Protein AF-A0A227IYL1-F1 (afdb_monomer)

Radius of gyration: 15.62 Å; Cα contacts (8 Å, |Δi|>4): 97; chains: 1; bounding box: 31×30×42 Å

Structure (mmCIF, N/CA/C/O backbone):
data_AF-A0A227IYL1-F1
#
_entry.id   AF-A0A227IYL1-F1
#
loop_
_atom_site.group_PDB
_atom_site.id
_atom_site.type_symbol
_atom_site.label_atom_id
_atom_site.label_alt_id
_atom_site.label_comp_id
_atom_site.label_asym_id
_atom_site.label_entity_id
_atom_site.label_seq_id
_atom_site.pdbx_PDB_ins_code
_atom_site.Cartn_x
_atom_site.Cartn_y
_atom_site.Cartn_z
_atom_site.occupancy
_atom_site.B_iso_or_equiv
_atom_sit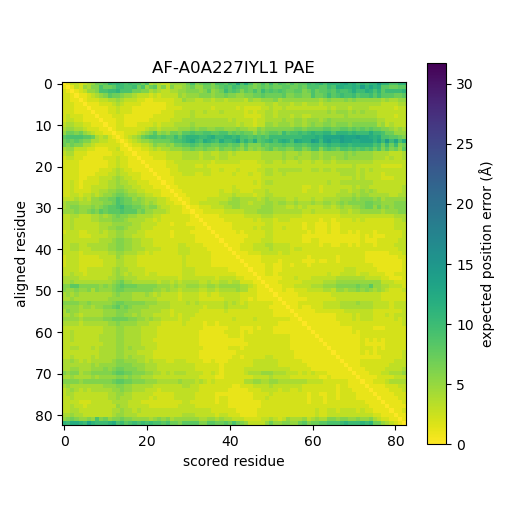e.auth_seq_id
_atom_site.auth_comp_id
_atom_site.auth_asym_id
_atom_site.auth_atom_id
_atom_site.pdbx_PDB_model_num
ATOM 1 N N . LEU A 1 1 ? 9.988 11.762 -2.849 1.00 82.62 1 LEU A N 1
ATOM 2 C CA . LEU A 1 1 ? 8.635 11.413 -3.337 1.00 82.62 1 LEU A CA 1
ATOM 3 C C . LEU A 1 1 ? 7.632 12.495 -2.969 1.00 82.62 1 LEU A C 1
ATOM 5 O O . LEU A 1 1 ? 7.233 13.208 -3.870 1.00 82.62 1 LEU A O 1
ATOM 9 N N . SER A 1 2 ? 7.329 12.735 -1.690 1.00 82.88 2 SER A N 1
ATOM 10 C CA . SER A 1 2 ? 6.275 13.691 -1.293 1.00 82.88 2 SER A CA 1
ATOM 11 C C . SER A 1 2 ? 6.481 15.151 -1.739 1.00 82.88 2 SER A C 1
ATOM 13 O O . SER A 1 2 ? 5.497 15.820 -2.006 1.00 82.88 2 SER A O 1
ATOM 15 N N . HIS A 1 3 ? 7.722 15.644 -1.880 1.00 87.31 3 HIS A N 1
ATOM 16 C CA . HIS A 1 3 ? 7.976 17.015 -2.369 1.00 87.31 3 HIS A CA 1
ATOM 17 C C . HIS A 1 3 ? 7.755 17.174 -3.882 1.00 87.31 3 HIS A C 1
ATOM 19 O O . HIS A 1 3 ? 7.252 18.193 -4.331 1.00 87.31 3 HIS A O 1
ATOM 25 N N . LYS A 1 4 ? 8.203 16.204 -4.688 1.00 91.94 4 LYS A N 1
ATOM 26 C CA . LYS A 1 4 ? 8.093 16.283 -6.156 1.00 91.94 4 LYS A CA 1
ATOM 27 C C . LYS A 1 4 ? 6.798 15.666 -6.684 1.00 91.94 4 LYS A C 1
ATOM 29 O O . LYS A 1 4 ? 6.388 15.994 -7.781 1.00 91.94 4 LYS A O 1
ATOM 34 N N . GLN A 1 5 ? 6.192 14.759 -5.918 1.00 96.44 5 GLN A N 1
ATOM 35 C 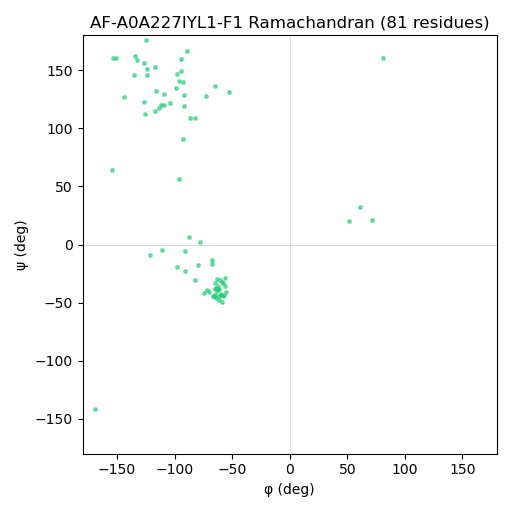CA . GLN A 1 5 ? 5.007 13.967 -6.266 1.00 96.44 5 GLN A CA 1
ATOM 36 C C . GLN A 1 5 ? 5.094 13.220 -7.603 1.00 96.44 5 GLN A C 1
ATOM 38 O O . GLN A 1 5 ? 4.081 12.780 -8.144 1.00 96.44 5 GLN A O 1
ATOM 43 N N . GLU A 1 6 ? 6.315 13.020 -8.097 1.00 97.44 6 GLU A N 1
ATOM 44 C CA . GLU A 1 6 ? 6.604 12.313 -9.333 1.00 97.44 6 GLU A CA 1
ATOM 45 C C . GLU A 1 6 ? 7.984 11.644 -9.294 1.00 97.44 6 GLU A C 1
ATOM 47 O O . GLU A 1 6 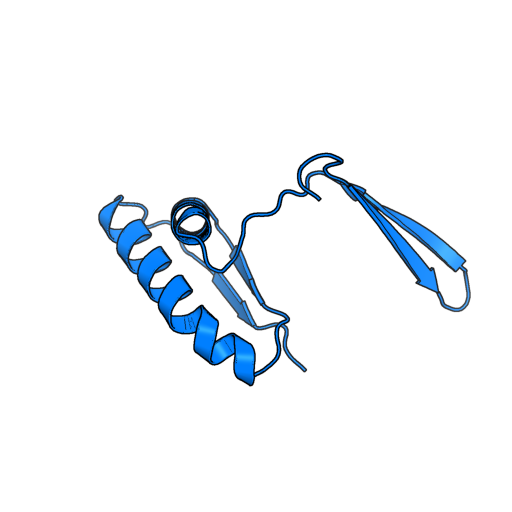? 8.860 12.016 -8.499 1.00 97.44 6 GLU A O 1
ATOM 52 N N . TYR A 1 7 ? 8.184 10.667 -10.176 1.00 96.88 7 TYR A N 1
ATOM 53 C CA . TYR A 1 7 ? 9.490 10.103 -10.515 1.00 96.88 7 TYR A CA 1
ATOM 54 C C . TYR A 1 7 ? 9.480 9.527 -11.937 1.00 96.88 7 TYR A C 1
ATOM 56 O O . TYR A 1 7 ? 8.429 9.252 -12.513 1.00 96.88 7 TYR A O 1
ATOM 64 N N . LYS A 1 8 ? 10.672 9.355 -12.515 1.00 97.31 8 LYS A N 1
ATOM 65 C CA . LYS A 1 8 ? 10.854 8.820 -13.870 1.00 97.31 8 LYS A CA 1
ATOM 66 C C . LYS A 1 8 ? 11.212 7.340 -13.819 1.00 97.31 8 LYS A C 1
ATOM 68 O O . LYS A 1 8 ? 12.102 6.952 -13.064 1.00 97.31 8 LYS A O 1
ATOM 73 N N . VAL A 1 9 ? 10.565 6.545 -14.661 1.00 97.69 9 VAL A N 1
ATOM 74 C CA . VAL A 1 9 ? 10.856 5.127 -14.879 1.00 97.69 9 VAL A CA 1
ATOM 75 C C . VAL A 1 9 ? 11.426 4.970 -16.279 1.00 97.69 9 VAL A C 1
ATOM 77 O O . VAL A 1 9 ? 10.778 5.304 -17.268 1.00 97.69 9 VAL A O 1
ATOM 80 N N . LYS A 1 10 ? 12.657 4.465 -16.370 1.00 97.38 10 LYS A N 1
ATOM 81 C CA . LYS A 1 10 ? 13.262 4.114 -17.654 1.00 97.38 10 LYS A CA 1
ATOM 82 C C . LYS A 1 10 ? 12.863 2.685 -18.006 1.00 97.38 10 LYS A C 1
ATOM 84 O O . LYS A 1 10 ? 13.348 1.743 -17.386 1.00 97.38 10 LYS A O 1
ATOM 89 N N . VAL A 1 11 ? 11.998 2.539 -19.001 1.00 96.75 11 VAL A N 1
ATOM 90 C CA . VAL A 1 11 ? 11.580 1.240 -19.530 1.00 96.75 11 VAL A CA 1
ATOM 91 C C . VAL A 1 11 ? 12.512 0.885 -20.683 1.00 96.75 11 VAL A C 1
ATOM 93 O O . VAL A 1 11 ? 12.617 1.630 -21.659 1.00 96.75 11 VAL A O 1
ATOM 96 N N . VAL A 1 12 ? 13.224 -0.231 -20.539 1.00 95.69 12 VAL A N 1
ATOM 97 C CA . VAL A 1 12 ? 14.213 -0.712 -21.509 1.00 95.69 12 VAL A CA 1
ATOM 98 C C . VAL A 1 12 ? 13.762 -2.046 -22.101 1.00 95.69 12 VAL A C 1
ATOM 100 O O . VAL A 1 12 ? 13.363 -2.949 -21.373 1.00 95.69 12 VAL A O 1
ATOM 103 N N . GLY A 1 13 ? 13.825 -2.158 -23.424 1.00 93.81 13 GLY A N 1
ATOM 104 C CA . GLY A 1 13 ? 13.486 -3.353 -24.195 1.00 93.81 13 GLY A CA 1
ATOM 105 C C . GLY A 1 13 ? 13.937 -3.171 -25.643 1.00 93.81 13 GLY A C 1
ATOM 106 O O . GLY A 1 13 ? 14.977 -2.558 -25.880 1.00 93.81 13 GLY A O 1
ATOM 107 N N . THR A 1 14 ? 13.145 -3.643 -26.610 1.00 94.56 14 THR A N 1
ATOM 108 C CA . THR A 1 14 ? 13.385 -3.367 -28.041 1.00 94.56 14 THR A CA 1
ATOM 109 C C . THR A 1 14 ? 13.436 -1.863 -28.328 1.00 94.56 14 THR A C 1
ATOM 111 O O . THR A 1 14 ? 14.250 -1.410 -29.126 1.00 94.56 14 THR A O 1
ATOM 114 N N . GLU A 1 15 ? 12.620 -1.085 -27.616 1.00 92.56 15 GLU A N 1
ATOM 115 C CA . GLU A 1 15 ? 12.682 0.373 -27.586 1.00 92.56 15 GLU A CA 1
ATOM 116 C C . GLU A 1 15 ? 13.005 0.860 -26.169 1.00 92.56 15 GLU A C 1
ATOM 118 O O . GLU A 1 15 ? 12.698 0.201 -25.171 1.00 92.56 15 GLU A O 1
ATOM 123 N N . CYS A 1 16 ? 13.634 2.031 -26.075 1.00 95.25 16 CYS A N 1
ATOM 124 C CA . CYS A 1 16 ? 13.939 2.679 -24.805 1.00 95.25 16 CYS A CA 1
ATOM 125 C C . CYS A 1 16 ? 13.051 3.910 -24.636 1.00 95.25 16 CYS A C 1
ATOM 127 O O . CYS A 1 16 ? 13.154 4.856 -25.415 1.00 95.25 16 CYS A O 1
ATOM 129 N N . LYS A 1 17 ? 12.243 3.936 -23.573 1.00 97.12 17 LYS A N 1
ATOM 130 C CA . LYS A 1 17 ? 11.394 5.083 -23.232 1.00 97.12 17 LYS A CA 1
ATOM 131 C C . LYS A 1 17 ? 11.502 5.459 -21.759 1.00 97.12 17 LYS A C 1
ATOM 133 O O . LYS A 1 17 ? 11.926 4.663 -20.920 1.00 97.12 17 LYS A O 1
ATOM 138 N N . ILE A 1 18 ? 11.139 6.699 -21.451 1.00 97.88 18 ILE A N 1
ATOM 139 C CA . ILE A 1 18 ? 11.044 7.196 -20.080 1.00 97.88 18 ILE A CA 1
ATOM 140 C C . ILE A 1 18 ? 9.589 7.562 -19.823 1.00 97.88 18 ILE A C 1
ATOM 142 O O . ILE A 1 18 ? 9.081 8.504 -20.427 1.00 97.88 18 ILE A O 1
ATOM 146 N N . ASP A 1 19 ? 8.958 6.838 -18.906 1.00 97.50 19 ASP A N 1
ATOM 147 C CA . ASP A 1 19 ? 7.612 7.131 -18.427 1.00 97.50 19 ASP A CA 1
ATOM 148 C C . ASP A 1 19 ? 7.713 7.940 -17.122 1.00 97.50 19 ASP A C 1
ATOM 150 O O . ASP A 1 19 ? 8.582 7.688 -16.280 1.00 97.50 19 ASP A O 1
ATOM 154 N N . THR A 1 20 ? 6.834 8.925 -16.936 1.00 97.88 20 THR A N 1
ATOM 155 C CA . THR A 1 20 ? 6.761 9.707 -15.692 1.00 97.88 20 THR A CA 1
ATOM 156 C C . THR A 1 20 ? 5.563 9.244 -14.877 1.00 97.88 20 THR A C 1
ATOM 158 O O . THR A 1 20 ? 4.427 9.328 -15.337 1.00 97.88 20 THR A O 1
ATOM 161 N N . VAL A 1 21 ? 5.814 8.792 -13.650 1.00 97.81 21 VAL A N 1
ATOM 162 C CA . VAL A 1 21 ? 4.774 8.471 -12.668 1.00 97.81 21 VAL A CA 1
ATOM 163 C C . VAL A 1 21 ? 4.513 9.717 -11.834 1.00 97.81 21 VAL A C 1
ATOM 165 O O . VAL A 1 21 ? 5.460 10.301 -11.313 1.00 97.81 21 VAL A O 1
ATOM 168 N N . THR A 1 22 ? 3.251 10.120 -11.702 1.00 97.81 22 THR A N 1
ATOM 169 C CA . THR A 1 22 ? 2.817 11.337 -10.992 1.00 97.81 22 THR A CA 1
ATOM 170 C C . THR A 1 22 ? 1.778 11.009 -9.914 1.00 97.81 22 THR A C 1
ATOM 172 O O . THR A 1 22 ? 1.355 9.862 -9.786 1.00 97.81 22 THR A O 1
ATOM 175 N N . HIS A 1 23 ? 1.366 12.013 -9.132 1.00 96.19 23 HIS A N 1
ATOM 176 C CA . HIS A 1 23 ? 0.378 11.894 -8.048 1.00 96.19 23 HIS A CA 1
ATOM 177 C C . HIS A 1 23 ? 0.787 10.928 -6.931 1.00 96.19 23 HIS A C 1
ATOM 179 O O . HIS A 1 23 ? -0.052 10.303 -6.284 1.00 96.19 23 HIS A O 1
ATOM 185 N N . VAL A 1 24 ? 2.091 10.833 -6.664 1.00 96.25 24 VAL A N 1
ATOM 186 C CA . VAL A 1 24 ? 2.609 9.972 -5.599 1.00 96.25 24 VAL A CA 1
ATOM 187 C C . VAL A 1 24 ? 2.875 10.750 -4.317 1.00 96.25 24 VAL A C 1
ATOM 189 O O . VAL A 1 24 ? 3.295 11.906 -4.314 1.00 96.25 24 VAL A O 1
ATOM 192 N N . THR A 1 25 ? 2.666 10.085 -3.191 1.00 95.44 25 THR A N 1
ATOM 193 C CA . THR A 1 25 ? 3.048 10.565 -1.864 1.00 95.44 25 THR A CA 1
ATOM 194 C C . THR A 1 25 ? 3.720 9.425 -1.113 1.00 95.44 25 THR A C 1
ATOM 196 O O . THR A 1 25 ? 3.603 8.266 -1.501 1.00 95.44 25 THR A O 1
ATOM 199 N N . ALA A 1 26 ? 4.447 9.746 -0.052 1.00 94.69 26 ALA A N 1
ATOM 200 C CA . ALA A 1 26 ? 5.086 8.758 0.799 1.00 94.69 26 ALA A CA 1
ATOM 201 C C . ALA A 1 26 ? 4.866 9.104 2.270 1.00 94.69 26 ALA A C 1
ATOM 203 O O . ALA A 1 26 ? 4.839 10.278 2.649 1.00 94.69 26 ALA A O 1
ATOM 204 N N . VAL A 1 27 ? 4.739 8.055 3.073 1.00 94.00 27 VAL A N 1
ATOM 205 C CA . VAL A 1 27 ? 4.770 8.083 4.537 1.00 94.00 27 VAL A CA 1
ATOM 206 C C . VAL A 1 27 ? 5.810 7.075 5.009 1.00 94.00 27 VAL A C 1
ATOM 208 O O . VAL A 1 27 ? 6.149 6.146 4.273 1.00 94.00 27 VAL A O 1
ATOM 211 N N . ASN A 1 28 ? 6.346 7.268 6.212 1.00 90.00 28 ASN A N 1
ATOM 212 C CA . ASN A 1 28 ? 7.256 6.298 6.804 1.00 90.00 28 ASN A CA 1
ATOM 213 C C . ASN A 1 28 ? 6.453 5.064 7.246 1.00 90.00 28 ASN A C 1
ATOM 215 O O . ASN A 1 28 ? 5.473 5.193 7.968 1.00 90.00 28 ASN A O 1
ATOM 219 N N . SER A 1 29 ? 6.863 3.863 6.835 1.00 84.44 29 SER A N 1
ATOM 220 C CA . SER A 1 29 ? 6.185 2.617 7.223 1.00 84.44 29 SER A CA 1
ATOM 221 C C . SER A 1 29 ? 6.317 2.286 8.713 1.00 84.44 29 SER A C 1
ATOM 223 O O . SER A 1 29 ? 5.566 1.457 9.219 1.00 84.44 29 SER A O 1
ATOM 225 N N . ALA A 1 30 ? 7.271 2.910 9.409 1.00 82.12 30 ALA A N 1
ATOM 226 C CA . ALA A 1 30 ? 7.458 2.792 10.851 1.00 82.12 30 ALA A CA 1
ATOM 227 C C . ALA A 1 30 ? 6.693 3.858 11.659 1.00 82.12 30 ALA A C 1
ATOM 229 O O . ALA A 1 30 ? 6.731 3.804 12.887 1.00 82.12 30 ALA A O 1
ATOM 230 N N . SER A 1 31 ? 6.035 4.834 11.014 1.00 88.38 31 SER A N 1
ATOM 231 C CA . SER A 1 31 ? 5.180 5.805 11.710 1.00 88.38 31 SER A CA 1
ATOM 232 C C . SER A 1 31 ? 3.720 5.358 11.718 1.00 88.38 31 SER A C 1
ATOM 234 O O . SER A 1 31 ? 3.288 4.565 10.884 1.00 88.38 31 SER A O 1
ATOM 236 N N . GLU A 1 32 ? 2.933 5.906 12.643 1.00 89.00 32 GLU A N 1
ATOM 237 C CA . GLU A 1 32 ? 1.487 5.659 12.722 1.00 89.00 32 GLU A CA 1
ATOM 238 C C . GLU A 1 32 ? 0.721 6.257 11.521 1.00 89.00 32 GLU A C 1
ATOM 240 O O . GLU A 1 32 ? -0.418 5.875 11.262 1.00 89.00 32 GLU A O 1
ATOM 245 N N . ASP A 1 33 ? 1.352 7.127 10.720 1.00 92.94 33 ASP A N 1
ATOM 246 C CA . ASP A 1 33 ? 0.719 7.755 9.550 1.00 92.94 33 ASP A CA 1
ATOM 247 C C . ASP A 1 33 ? 0.205 6.719 8.543 1.00 92.94 33 ASP A C 1
ATOM 249 O O . ASP A 1 33 ? -0.802 6.939 7.871 1.00 92.94 33 ASP A O 1
ATOM 253 N N . VAL A 1 34 ? 0.884 5.574 8.418 1.00 94.19 34 VAL A N 1
ATOM 254 C CA . VAL A 1 34 ? 0.464 4.500 7.508 1.00 94.19 34 VAL A CA 1
ATOM 255 C C . VAL A 1 34 ? -0.873 3.883 7.927 1.00 94.19 34 VAL A C 1
ATOM 257 O O . VAL A 1 34 ? -1.680 3.539 7.066 1.00 94.19 34 VAL A O 1
ATOM 260 N N . ILE A 1 35 ? -1.154 3.811 9.231 1.00 95.31 35 ILE A N 1
ATOM 261 C CA . ILE A 1 35 ? -2.416 3.287 9.766 1.00 95.31 35 ILE A CA 1
ATOM 262 C C . ILE A 1 35 ? -3.556 4.215 9.338 1.00 95.31 35 ILE A C 1
ATOM 264 O O . ILE A 1 35 ? -4.563 3.745 8.811 1.00 95.31 35 ILE A O 1
ATOM 268 N N . ASP A 1 36 ? -3.358 5.533 9.431 1.00 95.50 36 ASP A N 1
ATOM 269 C CA . ASP A 1 36 ? -4.335 6.525 8.962 1.00 95.50 36 ASP A CA 1
ATOM 270 C C . ASP A 1 36 ? -4.574 6.469 7.447 1.00 95.50 36 ASP A C 1
ATOM 272 O O . ASP A 1 36 ? -5.673 6.775 6.975 1.00 95.50 36 ASP A O 1
ATOM 276 N N . ARG A 1 37 ? -3.570 6.055 6.663 1.00 96.31 37 ARG A N 1
ATOM 277 C CA . ARG A 1 37 ? -3.739 5.825 5.218 1.00 96.31 37 ARG A CA 1
ATOM 278 C C . ARG A 1 37 ? -4.562 4.575 4.925 1.00 96.31 37 ARG A C 1
ATOM 280 O O . ARG A 1 37 ? -5.397 4.620 4.020 1.00 96.31 37 ARG A O 1
ATOM 287 N N . ILE A 1 38 ? -4.375 3.494 5.682 1.00 96.75 38 ILE A N 1
ATOM 288 C CA . ILE A 1 38 ? -5.124 2.238 5.502 1.00 96.75 38 ILE A CA 1
ATOM 289 C C . ILE A 1 38 ? -6.621 2.447 5.771 1.00 96.75 38 ILE A C 1
ATOM 291 O O . ILE A 1 38 ? -7.460 1.934 5.029 1.00 96.75 38 ILE A O 1
ATOM 295 N N . VAL A 1 39 ? -6.972 3.284 6.753 1.00 97.44 39 VAL A N 1
ATOM 296 C CA . VAL A 1 39 ? -8.372 3.641 7.061 1.00 97.44 39 VAL A CA 1
ATOM 297 C C . VAL A 1 39 ? -9.120 4.218 5.851 1.00 97.44 39 VAL A C 1
ATOM 299 O O . VAL A 1 39 ? -10.331 4.041 5.748 1.00 97.44 39 VAL A O 1
ATOM 302 N N . LYS A 1 40 ? -8.418 4.880 4.923 1.00 96.12 40 LYS A N 1
ATOM 303 C CA . LYS A 1 40 ? -9.015 5.627 3.798 1.00 96.12 40 LYS A CA 1
ATOM 304 C C . LYS A 1 40 ? -8.784 5.002 2.419 1.00 96.12 40 LYS A C 1
ATOM 306 O O . LYS A 1 40 ? -9.261 5.542 1.433 1.00 96.12 40 LYS A O 1
ATOM 311 N N . THR A 1 41 ? -8.007 3.928 2.338 1.00 96.50 41 THR A N 1
ATOM 312 C CA . THR A 1 41 ? -7.539 3.338 1.072 1.00 96.50 41 THR A CA 1
ATOM 313 C C . THR A 1 41 ? -8.452 2.208 0.603 1.00 96.50 41 THR A C 1
ATOM 315 O O . THR A 1 41 ? -8.992 1.492 1.434 1.00 96.50 41 THR A O 1
ATOM 318 N N . ASP A 1 42 ? -8.577 1.986 -0.702 1.00 97.69 42 ASP A N 1
ATOM 319 C CA . ASP A 1 42 ? -9.396 0.888 -1.250 1.00 97.69 42 ASP A CA 1
ATOM 320 C C . ASP A 1 42 ? -8.574 -0.363 -1.618 1.00 97.69 42 ASP A C 1
ATOM 322 O O . ASP A 1 42 ? -9.102 -1.472 -1.732 1.00 97.69 42 ASP A O 1
ATOM 326 N N . LEU A 1 43 ? -7.259 -0.195 -1.784 1.00 97.69 43 LEU A N 1
ATOM 327 C CA . LEU A 1 43 ? -6.328 -1.239 -2.202 1.00 97.69 43 LEU A CA 1
ATOM 328 C C . LEU A 1 43 ? -4.971 -1.094 -1.506 1.00 97.69 43 LEU A C 1
ATOM 330 O O . LEU A 1 43 ? -4.324 -0.053 -1.603 1.00 97.69 43 LEU A O 1
ATOM 334 N N . VAL A 1 44 ? -4.500 -2.167 -0.875 1.00 97.38 44 VAL A N 1
ATOM 335 C CA . VAL A 1 44 ? -3.130 -2.271 -0.355 1.00 97.38 44 VAL A CA 1
ATOM 336 C C . VAL A 1 44 ? -2.340 -3.256 -1.212 1.00 97.38 44 VAL A C 1
ATOM 338 O O . VAL A 1 44 ? -2.776 -4.384 -1.429 1.00 97.38 44 VAL A O 1
ATOM 341 N N . THR A 1 45 ? -1.157 -2.851 -1.672 1.00 97.31 45 THR A N 1
ATOM 342 C CA . THR A 1 45 ? -0.218 -3.725 -2.391 1.00 97.31 45 THR A CA 1
ATOM 343 C C . THR A 1 45 ? 1.144 -3.750 -1.708 1.00 97.31 45 THR A C 1
ATOM 345 O O . THR A 1 45 ? 1.575 -2.717 -1.191 1.00 97.31 45 THR A O 1
ATOM 348 N N . THR A 1 46 ? 1.850 -4.882 -1.740 1.00 96.00 46 THR A N 1
ATOM 349 C CA . THR A 1 46 ? 3.219 -5.002 -1.193 1.00 96.00 46 THR A CA 1
ATOM 350 C C . THR A 1 46 ? 4.207 -5.510 -2.238 1.00 96.00 46 THR A C 1
ATOM 352 O O . THR A 1 46 ? 3.812 -6.215 -3.158 1.00 96.00 46 THR A O 1
ATOM 355 N N . ALA A 1 47 ? 5.473 -5.120 -2.098 1.00 96.38 47 ALA A N 1
ATOM 356 C CA . ALA A 1 47 ? 6.618 -5.639 -2.850 1.00 96.38 47 ALA A CA 1
ATOM 357 C C . ALA A 1 47 ? 7.885 -5.434 -1.996 1.00 96.38 47 ALA A C 1
ATOM 359 O O . ALA A 1 47 ? 8.723 -4.579 -2.289 1.00 96.38 47 ALA A O 1
ATOM 360 N N . VAL A 1 48 ? 7.944 -6.109 -0.844 1.00 94.62 48 VAL A N 1
ATOM 361 C CA . VAL A 1 48 ? 8.926 -5.847 0.231 1.00 94.62 48 VAL A CA 1
ATOM 362 C C . VAL A 1 48 ? 9.801 -7.055 0.598 1.00 94.62 48 VAL A C 1
ATOM 364 O O . VAL A 1 48 ? 10.769 -6.913 1.344 1.00 94.62 48 VAL A O 1
ATOM 367 N N . GLY A 1 49 ? 9.492 -8.235 0.068 1.00 94.69 49 GLY A N 1
ATOM 368 C CA . GLY A 1 49 ? 10.101 -9.518 0.403 1.00 94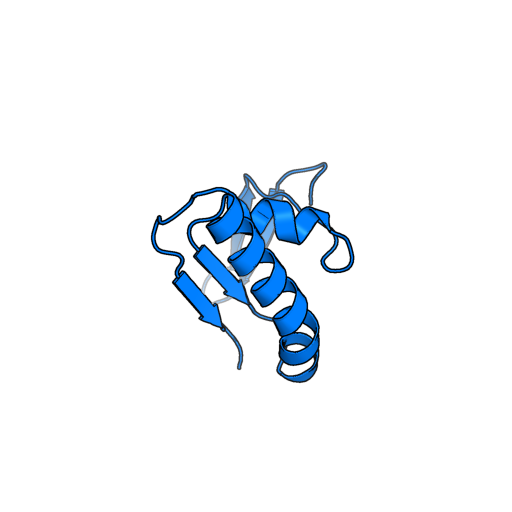.69 49 GLY A CA 1
ATOM 369 C C . GLY A 1 49 ? 9.537 -10.149 1.687 1.00 94.69 49 GLY A C 1
ATOM 370 O O . GLY A 1 49 ? 8.985 -9.453 2.546 1.00 94.69 49 GLY A O 1
ATOM 371 N N . PRO A 1 50 ? 9.712 -11.472 1.880 1.00 89.31 50 PRO A N 1
ATOM 372 C CA . PRO A 1 50 ? 9.057 -12.226 2.956 1.00 89.31 50 PRO A CA 1
ATOM 373 C C . PRO A 1 50 ? 9.434 -11.740 4.363 1.00 89.31 50 PRO A C 1
ATOM 375 O O . PRO A 1 50 ? 8.574 -11.647 5.235 1.00 89.31 50 PRO A O 1
ATOM 378 N N . ASN A 1 51 ? 10.698 -11.360 4.577 1.00 92.12 51 ASN A N 1
ATOM 379 C CA . ASN A 1 51 ? 11.173 -10.883 5.881 1.00 92.12 51 ASN A CA 1
ATOM 380 C C . ASN A 1 51 ? 10.500 -9.572 6.304 1.00 92.12 51 ASN A C 1
ATOM 382 O O . ASN A 1 51 ? 10.210 -9.373 7.479 1.00 92.12 51 ASN A O 1
ATOM 386 N N . VAL A 1 52 ? 10.270 -8.660 5.356 1.00 93.19 52 VAL A N 1
ATOM 387 C CA . VAL A 1 52 ? 9.636 -7.370 5.651 1.00 93.19 52 VAL A CA 1
ATOM 388 C C . VAL A 1 52 ? 8.120 -7.519 5.702 1.00 93.19 52 VAL A C 1
ATOM 390 O O . VAL A 1 52 ? 7.479 -6.817 6.482 1.00 93.19 52 VAL A O 1
ATOM 393 N N . LEU A 1 53 ? 7.548 -8.453 4.935 1.00 92.50 53 LEU A N 1
ATOM 394 C CA . LEU A 1 53 ? 6.113 -8.724 4.943 1.00 92.50 53 LEU A CA 1
ATOM 395 C C . LEU A 1 53 ? 5.611 -9.089 6.350 1.00 92.50 53 LEU A C 1
ATOM 397 O O . LEU A 1 53 ? 4.609 -8.534 6.800 1.00 92.50 53 LEU A O 1
ATOM 401 N N . ASP A 1 54 ? 6.348 -9.934 7.080 1.00 90.69 54 ASP A N 1
ATOM 402 C CA . ASP A 1 54 ? 6.028 -10.283 8.475 1.00 90.69 54 ASP A CA 1
ATOM 403 C C . ASP A 1 54 ? 6.072 -9.059 9.412 1.00 90.69 54 ASP A C 1
ATOM 405 O O . ASP A 1 54 ? 5.201 -8.864 10.265 1.00 90.69 54 ASP A O 1
ATOM 409 N N . ILE A 1 55 ? 7.039 -8.159 9.199 1.00 89.81 55 ILE A N 1
ATOM 410 C CA . ILE A 1 55 ? 7.176 -6.922 9.980 1.00 89.81 55 ILE A CA 1
ATOM 411 C C . ILE A 1 55 ? 5.964 -6.004 9.761 1.00 89.81 55 ILE A C 1
ATOM 413 O O . ILE A 1 55 ? 5.405 -5.476 10.726 1.00 89.81 55 ILE A O 1
ATOM 417 N N . ILE A 1 56 ? 5.535 -5.813 8.509 1.00 92.00 56 ILE A N 1
ATOM 418 C CA . ILE A 1 56 ? 4.436 -4.891 8.180 1.00 92.00 56 ILE A CA 1
ATOM 419 C C . ILE A 1 56 ? 3.046 -5.484 8.438 1.00 92.00 56 ILE A C 1
ATOM 421 O O . ILE A 1 56 ? 2.088 -4.721 8.570 1.00 92.00 56 ILE A O 1
ATOM 425 N N . ALA A 1 57 ? 2.917 -6.809 8.577 1.00 92.44 57 ALA A N 1
ATOM 426 C CA . ALA A 1 57 ? 1.640 -7.479 8.829 1.00 92.44 57 ALA A CA 1
ATOM 427 C C . ALA A 1 57 ? 0.927 -6.931 10.078 1.00 92.44 57 ALA A C 1
ATOM 429 O O . ALA A 1 57 ? -0.278 -6.675 10.049 1.00 92.44 57 ALA A O 1
ATOM 430 N N . LYS A 1 58 ? 1.675 -6.658 11.157 1.00 92.50 58 LYS A N 1
ATOM 431 C CA . LYS A 1 58 ? 1.128 -6.065 12.394 1.00 92.50 58 LYS A CA 1
ATOM 432 C C . LYS A 1 58 ? 0.562 -4.667 12.164 1.00 92.50 58 LYS A C 1
ATOM 434 O O . LYS A 1 58 ? -0.481 -4.321 12.713 1.00 92.50 58 LYS A O 1
ATOM 439 N N . THR A 1 59 ? 1.239 -3.864 11.354 1.00 93.81 59 THR A N 1
ATOM 440 C CA . THR A 1 59 ? 0.803 -2.508 11.016 1.00 93.81 59 THR A CA 1
ATOM 441 C C . THR A 1 59 ? -0.439 -2.529 10.128 1.00 93.81 59 THR A C 1
ATOM 443 O O . THR A 1 59 ? -1.373 -1.766 10.367 1.00 93.81 59 THR A O 1
ATOM 446 N N . ILE A 1 60 ? -0.496 -3.450 9.159 1.00 95.31 60 ILE A N 1
ATOM 447 C CA . ILE A 1 60 ? -1.680 -3.662 8.319 1.00 95.31 60 ILE A CA 1
ATOM 448 C C . ILE A 1 60 ? -2.878 -4.075 9.180 1.00 95.31 60 ILE A C 1
ATOM 450 O O . ILE A 1 60 ? -3.939 -3.464 9.077 1.00 95.31 60 ILE A O 1
ATOM 454 N N . ALA A 1 61 ? -2.695 -5.041 10.085 1.00 95.88 61 ALA A N 1
ATOM 455 C CA . ALA A 1 61 ? -3.744 -5.488 11.000 1.00 95.88 61 ALA A CA 1
ATOM 456 C C . ALA A 1 61 ? -4.284 -4.342 11.876 1.00 95.88 61 ALA A C 1
ATOM 458 O O . ALA A 1 61 ? -5.498 -4.172 11.980 1.00 95.88 61 ALA A O 1
ATOM 459 N N . LYS A 1 62 ? -3.401 -3.504 12.442 1.00 96.06 62 LYS A N 1
ATOM 460 C CA . LYS A 1 62 ? -3.800 -2.291 13.182 1.00 96.06 62 LYS A CA 1
ATOM 461 C C . LYS A 1 62 ? -4.593 -1.312 12.310 1.00 96.06 62 LYS A C 1
ATOM 463 O O . LYS A 1 62 ? -5.596 -0.770 12.763 1.00 96.06 62 LYS A O 1
ATOM 468 N N . GLY A 1 63 ? -4.164 -1.102 11.065 1.00 96.8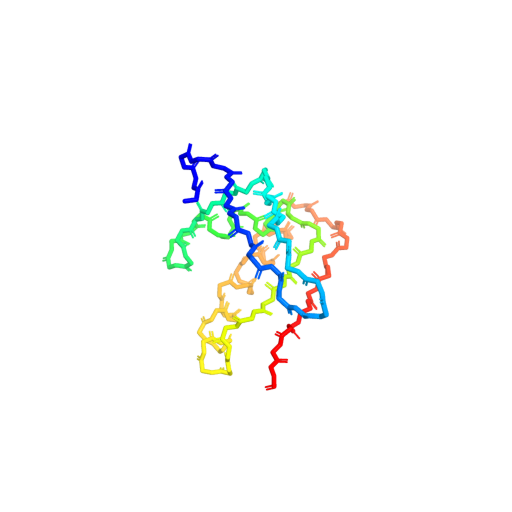1 63 GLY A N 1
ATOM 469 C CA . GLY A 1 63 ? -4.873 -0.271 10.088 1.00 96.81 63 GLY A CA 1
ATOM 470 C C . GLY A 1 63 ? -6.286 -0.768 9.796 1.00 96.81 63 GLY A C 1
ATOM 471 O O . GLY A 1 63 ? -7.218 0.031 9.779 1.00 96.81 63 GLY A O 1
ATOM 472 N N . ILE A 1 64 ? -6.458 -2.080 9.619 1.00 97.50 64 ILE A N 1
ATOM 473 C CA . ILE A 1 64 ? -7.767 -2.707 9.386 1.00 97.50 64 ILE A CA 1
ATOM 474 C C . ILE A 1 64 ? -8.663 -2.574 10.620 1.00 97.50 64 ILE A C 1
ATOM 476 O O . ILE A 1 64 ? -9.824 -2.196 10.485 1.00 97.50 64 ILE A O 1
ATOM 480 N N . ALA A 1 65 ? -8.129 -2.823 11.820 1.00 97.81 65 ALA A N 1
ATOM 481 C CA . ALA A 1 65 ? -8.881 -2.651 13.062 1.00 97.81 65 ALA A CA 1
ATOM 482 C C . ALA A 1 65 ? -9.379 -1.204 13.212 1.00 97.81 65 ALA A C 1
ATOM 484 O O . ALA A 1 65 ? -10.576 -0.976 13.372 1.00 97.81 65 ALA A O 1
ATOM 485 N N . LYS A 1 66 ? -8.489 -0.218 13.028 1.00 97.88 66 LYS A N 1
ATOM 486 C CA . LYS A 1 66 ? -8.851 1.206 13.069 1.00 97.88 66 LYS A CA 1
ATOM 487 C C . LYS A 1 66 ? -9.851 1.588 11.974 1.00 97.88 66 LYS A C 1
ATOM 489 O O . LYS A 1 66 ? -10.712 2.435 12.191 1.00 97.88 66 LYS A O 1
ATOM 494 N N . ARG A 1 67 ? -9.749 0.978 10.787 1.00 98.19 67 ARG A N 1
ATOM 495 C CA . ARG A 1 67 ? -10.697 1.191 9.683 1.00 98.19 67 ARG A CA 1
ATOM 496 C C . ARG A 1 67 ? -12.109 0.764 10.081 1.00 98.19 67 ARG A C 1
ATOM 498 O O . ARG A 1 67 ? -13.049 1.514 9.836 1.00 98.19 67 ARG A O 1
ATOM 505 N N . PHE A 1 68 ? -12.231 -0.395 10.724 1.00 97.31 68 PHE A N 1
ATOM 506 C CA . PHE A 1 68 ? -13.502 -0.904 11.232 1.00 97.31 68 PHE A CA 1
ATOM 507 C C . PHE A 1 68 ? -14.054 -0.034 12.372 1.00 97.31 68 PHE A C 1
ATOM 509 O O . PHE A 1 68 ? -15.218 0.348 12.347 1.00 97.3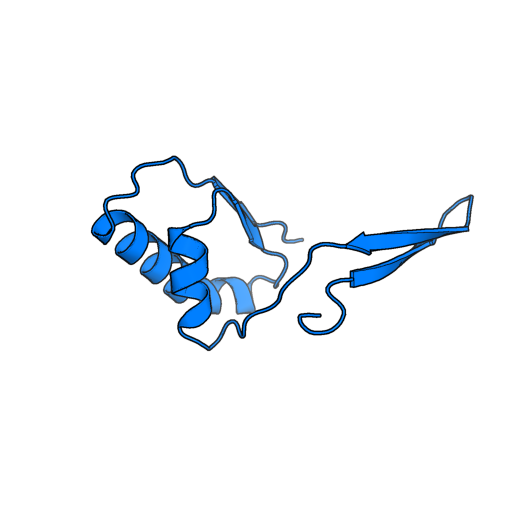1 68 PHE A O 1
ATOM 516 N N . GLU A 1 69 ? -13.209 0.371 13.327 1.00 97.88 69 GLU A N 1
ATOM 517 C CA . GLU A 1 69 ? -13.588 1.301 14.408 1.00 97.88 69 GLU A CA 1
ATOM 518 C C . GLU A 1 69 ? -14.088 2.656 13.882 1.00 97.88 69 GLU A C 1
ATOM 520 O O . GLU A 1 69 ? -14.961 3.278 14.484 1.00 97.88 69 GLU A O 1
ATOM 525 N N . ALA A 1 70 ? -13.562 3.106 12.740 1.00 97.62 70 ALA A N 1
ATOM 526 C CA . ALA A 1 70 ? -14.005 4.319 12.059 1.00 97.62 70 ALA A CA 1
ATOM 527 C C . ALA A 1 70 ? -15.321 4.146 11.268 1.00 97.62 70 ALA A C 1
ATOM 529 O O . ALA A 1 70 ? -15.750 5.092 10.606 1.00 97.62 70 ALA A O 1
ATOM 530 N N . GLY A 1 71 ? -15.950 2.965 11.308 1.00 97.88 71 GLY A N 1
ATOM 531 C CA . GLY A 1 71 ? -17.197 2.663 10.599 1.00 97.88 71 GLY A CA 1
ATOM 532 C C . GLY A 1 71 ? -17.035 2.545 9.082 1.00 97.88 71 GLY A C 1
ATOM 533 O O . GLY A 1 71 ? -18.000 2.738 8.344 1.00 97.88 71 GLY A O 1
ATOM 534 N N . ASN A 1 72 ? -15.816 2.293 8.594 1.00 98.06 72 ASN A N 1
ATOM 535 C CA . ASN A 1 72 ? -15.568 2.113 7.169 1.00 98.06 72 ASN A CA 1
ATOM 536 C C . ASN A 1 72 ? -15.654 0.630 6.780 1.00 98.06 72 ASN A C 1
ATOM 538 O O . ASN A 1 72 ? -14.648 -0.082 6.763 1.00 98.06 72 ASN A O 1
ATOM 542 N N . ASP A 1 73 ? -16.860 0.213 6.396 1.00 96.25 73 ASP A N 1
ATOM 543 C CA . ASP A 1 73 ? -17.173 -1.147 5.938 1.00 96.25 73 ASP A CA 1
ATOM 544 C C . ASP A 1 73 ? -16.951 -1.356 4.427 1.00 96.25 73 ASP A C 1
ATOM 546 O O . ASP A 1 73 ? -17.302 -2.403 3.876 1.00 96.25 73 ASP A O 1
ATOM 550 N N . ALA A 1 74 ? -16.385 -0.369 3.719 1.00 97.94 74 ALA A N 1
ATOM 551 C CA . ALA A 1 74 ? -16.103 -0.517 2.296 1.00 97.94 74 ALA A CA 1
ATOM 552 C C . ALA A 1 74 ? -15.048 -1.621 2.073 1.00 97.94 74 ALA A C 1
ATOM 554 O O . ALA A 1 74 ? -14.037 -1.632 2.792 1.00 97.94 74 ALA A O 1
ATOM 555 N N . PRO A 1 75 ? -15.231 -2.509 1.071 1.00 97.62 75 PRO A N 1
ATOM 556 C CA . PRO A 1 75 ? -14.301 -3.600 0.801 1.00 97.62 75 PRO A CA 1
ATOM 557 C C . PRO A 1 75 ? -12.859 -3.111 0.653 1.00 97.62 75 PRO A C 1
ATOM 559 O O . PRO A 1 75 ? -12.588 -2.177 -0.098 1.00 97.62 75 PRO A O 1
ATOM 562 N N . LEU A 1 76 ? -11.934 -3.774 1.345 1.00 97.94 76 LEU A N 1
ATOM 563 C CA . LEU A 1 76 ? -10.502 -3.523 1.235 1.00 97.94 76 LEU A CA 1
ATOM 564 C C . LEU A 1 76 ? -9.826 -4.741 0.609 1.00 97.94 76 LEU A C 1
ATOM 566 O O . LEU A 1 76 ? -9.820 -5.820 1.201 1.00 97.94 76 LEU A O 1
ATOM 570 N N . ASN A 1 77 ? -9.222 -4.558 -0.564 1.00 98.12 77 ASN A N 1
ATOM 571 C CA . ASN A 1 77 ? -8.431 -5.605 -1.206 1.00 98.12 77 ASN A CA 1
ATOM 572 C C . ASN A 1 77 ? -6.957 -5.474 -0.809 1.00 98.12 77 ASN A C 1
ATOM 574 O O . ASN A 1 77 ? -6.418 -4.367 -0.752 1.00 98.12 77 ASN A O 1
ATOM 578 N N . ILE A 1 78 ? -6.298 -6.606 -0.556 1.00 97.31 78 ILE A N 1
ATOM 579 C CA . ILE A 1 78 ? -4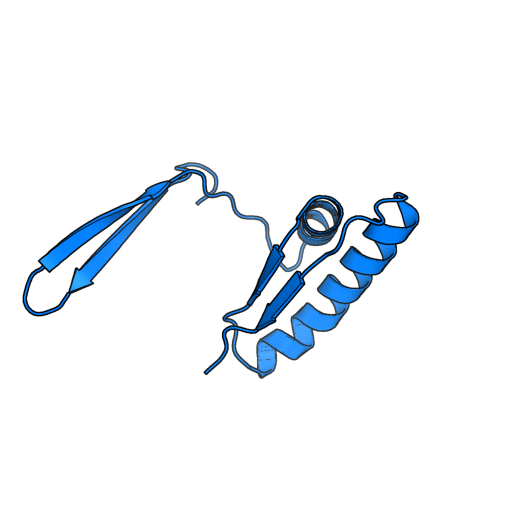.867 -6.664 -0.240 1.00 97.31 78 ILE A CA 1
ATOM 580 C C . ILE A 1 78 ? -4.200 -7.658 -1.188 1.00 97.31 78 ILE A C 1
ATOM 582 O O . ILE A 1 78 ? -4.602 -8.819 -1.239 1.00 97.31 78 ILE A O 1
ATOM 586 N N . ILE A 1 79 ? -3.195 -7.205 -1.940 1.00 97.19 79 ILE A N 1
ATOM 587 C CA . ILE A 1 79 ? -2.481 -8.013 -2.937 1.00 97.19 79 ILE A CA 1
ATOM 588 C C . ILE A 1 79 ? -0.981 -7.972 -2.638 1.00 97.19 79 ILE A C 1
ATOM 590 O O . ILE A 1 79 ? -0.334 -6.935 -2.781 1.00 97.19 79 ILE A O 1
ATOM 594 N N . ALA A 1 80 ? -0.411 -9.102 -2.232 1.00 95.25 80 ALA A N 1
ATOM 595 C CA . ALA A 1 80 ? 1.031 -9.225 -2.060 1.00 95.25 80 ALA A CA 1
ATOM 596 C C . ALA A 1 80 ? 1.689 -9.503 -3.423 1.00 95.25 80 ALA A C 1
ATOM 598 O O . ALA A 1 80 ? 1.531 -10.591 -3.974 1.00 95.25 80 ALA A O 1
ATOM 599 N N . CYS A 1 81 ? 2.406 -8.522 -3.975 1.00 96.00 81 CYS A N 1
ATOM 600 C CA . CYS A 1 81 ? 3.138 -8.619 -5.243 1.00 96.00 81 CYS A CA 1
ATOM 601 C C . CYS A 1 81 ? 4.612 -8.964 -4.976 1.00 96.00 81 CYS A C 1
ATOM 603 O O . CYS A 1 81 ? 5.522 -8.221 -5.346 1.00 96.00 81 CYS A O 1
ATOM 605 N N . GLU A 1 82 ? 4.829 -10.076 -4.277 1.00 94.31 82 GLU A N 1
ATOM 606 C CA . GLU A 1 82 ? 6.159 -10.611 -3.973 1.00 94.31 82 GLU A CA 1
ATOM 607 C C . GLU A 1 82 ? 6.634 -11.571 -5.082 1.00 94.31 82 GLU A C 1
ATOM 609 O O . GLU A 1 82 ? 5.843 -11.970 -5.939 1.00 94.31 82 GLU A O 1
ATOM 614 N N . ASN A 1 83 ? 7.926 -11.919 -5.077 1.00 84.94 83 ASN A N 1
ATOM 615 C CA . ASN A 1 83 ? 8.525 -12.899 -5.997 1.00 84.94 83 ASN A CA 1
ATOM 616 C C . ASN A 1 83 ? 8.649 -14.282 -5.356 1.00 84.94 83 ASN A C 1
ATOM 618 O O . ASN A 1 83 ? 9.112 -14.330 -4.193 1.00 84.94 83 ASN A O 1
#

Foldseek 3Di:
DAVQQKDWDFDDDPDTDIDMDGNDDDDDLPDLVVLVVLLPDQEAEDEDDPVVCVVSVVVNVSSVVVNVVVVNPHHHYYYYPYD

Sequence (83 aa):
LSHKQEYKVKVVGTECKIDTVTHVTAVNSASEDVIDRIVKTDLVTTAVGPNVLDIIAKTIAKGIAKRFEAGNDAPLNIIACEN

Solvent-accessible surface area (backbone atoms only — not comparable to full-atom values): 5109 Å² total; per-residue (Å²): 88,60,88,73,21,46,53,78,44,78,47,78,66,99,59,78,49,74,48,76,50,66,88,45,73,73,73,56,86,89,44,71,65,45,32,64,48,48,47,75,48,60,69,48,75,45,75,69,50,75,78,46,46,63,64,45,46,60,53,52,51,50,9,52,51,52,14,51,75,70,70,49,81,69,77,68,49,75,47,80,60,63,134

Nearest PDB structures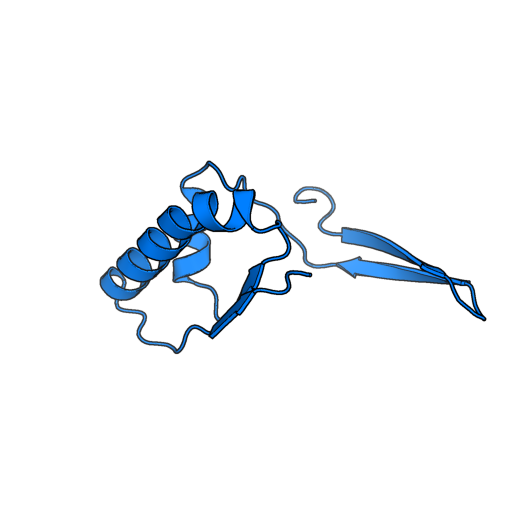 (foldseek):
  3h2z-assembly1_A-2  TM=9.923E-01  e=9.692E-09  Shigella flexneri 2a str. 2457T
  1nvd-assembly1_A  TM=5.474E-01  e=3.042E-01  Asperg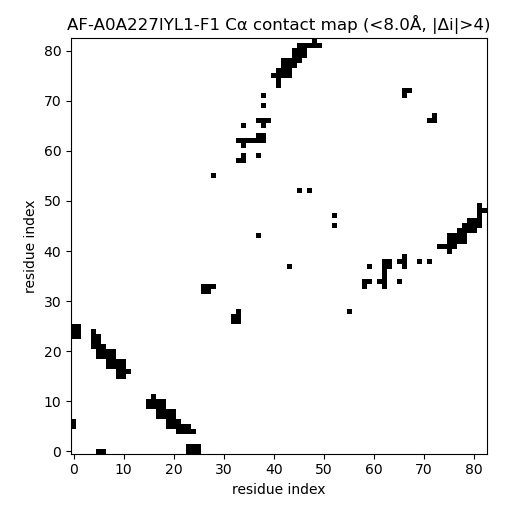illus nidulans
  1nva-assembly1_B  TM=5.631E-01  e=9.838E-01  Aspergillus nidulans
  1nrx-assembly1_A  TM=5.240E-01  e=8.569E-01  Aspergillus nidulans
  8qvu-assembly1_E  TM=3.457E-01  e=2.649E-01  Homo sapiens

Secondary structure (DSSP, 8-state):
-TTT-EEEEEEESSSEEEEEEES-----TTSTHHHHHHTT-SEEEE-S-HHHHHHHHHHHHHHHHHHHHTT--S--EEEE---

InterPro domains:
  IPR013131 Mannitol dehydrogenase, N-terminal [PF01232] (1-83)
  IPR036291 NAD(P)-binding domain superfamily [SSF51735] (4-83)

Organism: Vibrio parahaemolyticus (NCBI:txid670)

Mean predicted aligned error: 3.38 Å

pLDDT: mean 94.71, std 3.84, range [82.12, 98.19]